Protein AF-A0A7C8YWU2-F1 (afdb_monomer_lite)

Organism: Opuntia streptacantha (NCBI:txid393608)

Structure (mmCIF, N/CA/C/O backbone):
data_AF-A0A7C8YWU2-F1
#
_entry.id   AF-A0A7C8YWU2-F1
#
loop_
_atom_site.group_PDB
_atom_site.id
_atom_site.type_symbol
_atom_site.label_atom_id
_atom_site.label_alt_id
_atom_site.label_comp_id
_atom_site.label_asym_id
_atom_site.label_entity_id
_atom_site.label_seq_id
_atom_site.pdbx_PDB_ins_code
_atom_site.Cartn_x
_atom_site.Cartn_y
_atom_site.Cartn_z
_atom_site.occupancy
_atom_site.B_iso_or_equiv
_atom_site.auth_seq_id
_atom_site.auth_comp_id
_atom_site.auth_asym_id
_atom_site.auth_atom_id
_atom_site.pdbx_PDB_model_num
ATOM 1 N N . GLN A 1 1 ? 4.581 9.466 9.731 1.00 65.50 1 GLN A N 1
ATOM 2 C CA . GLN A 1 1 ? 3.522 9.466 10.760 1.00 65.50 1 GLN A CA 1
ATOM 3 C C . GLN A 1 1 ? 3.272 8.027 11.218 1.00 65.50 1 GLN A C 1
ATOM 5 O O . GLN A 1 1 ? 3.455 7.126 10.410 1.00 65.50 1 GLN A O 1
ATOM 10 N N . GLU A 1 2 ? 2.914 7.776 12.476 1.00 76.56 2 GLU A N 1
ATOM 11 C CA . GLU A 1 2 ? 2.569 6.423 12.951 1.00 76.56 2 GLU A CA 1
ATOM 12 C C . GLU A 1 2 ? 1.050 6.215 12.976 1.00 76.56 2 GLU A C 1
ATOM 14 O O . GLU A 1 2 ? 0.286 7.175 13.067 1.00 76.56 2 GLU A O 1
ATOM 19 N N . TYR A 1 3 ? 0.603 4.958 12.897 1.00 82.31 3 TYR A N 1
ATOM 20 C CA . TYR A 1 3 ? -0.815 4.622 13.026 1.00 82.31 3 TYR A CA 1
ATOM 21 C C . TYR A 1 3 ? -1.336 5.009 14.415 1.00 82.31 3 TYR A C 1
ATOM 23 O O . TYR A 1 3 ? -0.872 4.478 15.425 1.00 82.31 3 TYR A O 1
ATOM 31 N N . ASN A 1 4 ? -2.346 5.881 14.459 1.00 87.25 4 ASN A N 1
ATOM 32 C CA . ASN A 1 4 ? -2.996 6.291 15.695 1.00 87.25 4 ASN A CA 1
ATOM 33 C C . ASN A 1 4 ? -4.528 6.139 15.583 1.00 87.25 4 ASN A C 1
ATOM 35 O O . ASN A 1 4 ? -5.191 6.988 14.988 1.00 87.25 4 ASN A O 1
ATOM 39 N N . PRO A 1 5 ? -5.135 5.113 16.213 1.00 86.88 5 PRO A N 1
ATOM 40 C CA . PRO A 1 5 ? -6.582 4.882 16.145 1.00 86.88 5 PRO A CA 1
ATOM 41 C C . PRO A 1 5 ? -7.413 5.987 16.813 1.00 86.88 5 PRO A C 1
ATOM 43 O O . PRO A 1 5 ? -8.633 6.012 16.674 1.00 86.88 5 PRO A O 1
ATOM 46 N N . SER A 1 6 ? -6.775 6.888 17.566 1.00 88.06 6 SER A N 1
ATOM 47 C CA . SER A 1 6 ? -7.453 7.996 18.237 1.00 88.06 6 SER A CA 1
ATOM 48 C C . SER A 1 6 ? -7.733 9.183 17.313 1.00 88.06 6 SER A C 1
ATOM 50 O O . SER A 1 6 ? -8.498 10.064 17.717 1.00 88.06 6 SER A O 1
ATOM 52 N N . GLN A 1 7 ? -7.143 9.216 16.111 1.00 88.75 7 GLN A N 1
ATOM 53 C CA . GLN A 1 7 ? -7.347 10.298 15.144 1.00 88.75 7 GLN A CA 1
ATOM 54 C C . GLN A 1 7 ? -8.768 10.281 14.587 1.00 88.75 7 GLN A C 1
ATOM 56 O O . GLN A 1 7 ? -9.454 9.250 14.570 1.00 88.75 7 GLN A O 1
ATOM 61 N N . ARG A 1 8 ? -9.216 11.453 14.144 1.00 87.62 8 ARG A N 1
ATOM 62 C CA . ARG A 1 8 ? -10.600 11.699 13.755 1.00 87.62 8 ARG A CA 1
ATOM 63 C C . ARG A 1 8 ? -11.031 10.797 12.600 1.00 87.62 8 ARG A C 1
ATOM 65 O O . ARG A 1 8 ? -12.036 10.095 12.742 1.00 87.62 8 ARG A O 1
ATOM 72 N N . ARG A 1 9 ? -10.272 10.747 11.496 1.00 88.00 9 ARG A N 1
ATOM 73 C CA . ARG A 1 9 ? -10.650 9.910 10.343 1.00 88.00 9 ARG A CA 1
ATOM 74 C C . ARG A 1 9 ? -10.594 8.414 10.650 1.00 88.00 9 ARG A C 1
ATOM 76 O O . ARG A 1 9 ? -11.482 7.687 10.211 1.00 88.00 9 ARG A O 1
ATOM 83 N N . TRP A 1 10 ? -9.651 7.936 11.467 1.00 91.00 10 TRP A N 1
ATOM 84 C CA . TRP A 1 10 ? -9.633 6.524 11.887 1.00 91.00 10 TRP A CA 1
ATOM 85 C C . TRP A 1 10 ? -10.868 6.133 12.707 1.00 91.00 10 TRP A C 1
ATOM 87 O O . TRP A 1 10 ? -11.444 5.064 12.479 1.00 91.00 10 TRP A O 1
ATOM 97 N N . LYS A 1 11 ? -11.320 7.003 13.620 1.00 90.12 11 LYS A N 1
ATOM 98 C CA . LYS A 1 11 ? -12.574 6.801 14.365 1.00 90.12 11 LYS A CA 1
ATOM 99 C C . LYS A 1 11 ? -13.777 6.766 13.430 1.00 90.12 11 LYS A C 1
ATOM 101 O O . LYS A 1 11 ? -14.595 5.857 13.538 1.00 90.12 11 LYS A O 1
ATOM 106 N N . HIS A 1 12 ? -13.852 7.706 12.490 1.00 88.94 12 HIS A N 1
ATOM 107 C CA . HIS A 1 12 ? -14.930 7.750 11.505 1.00 88.94 12 HIS A CA 1
A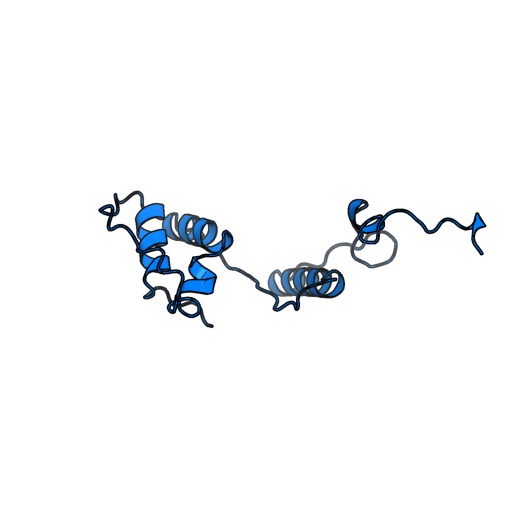TOM 108 C C . HIS A 1 12 ? -14.980 6.476 10.646 1.00 88.94 12 HIS A C 1
ATOM 110 O O . HIS A 1 12 ? -16.028 5.839 10.551 1.00 88.94 12 HIS A O 1
ATOM 116 N N . LEU A 1 13 ? -13.839 6.040 10.100 1.00 91.56 13 LEU A N 1
ATOM 117 C CA . LEU A 1 13 ? -13.742 4.795 9.330 1.00 91.56 13 LEU A CA 1
ATOM 118 C C . LEU A 1 13 ? -14.136 3.563 10.154 1.00 91.56 13 LEU A C 1
ATOM 120 O O . LEU A 1 13 ? -14.756 2.647 9.620 1.00 91.56 13 LEU A O 1
ATOM 124 N N . SER A 1 14 ? -13.801 3.537 11.446 1.00 90.44 14 SER A N 1
ATOM 125 C CA . SER A 1 14 ? -14.179 2.438 12.343 1.00 90.44 14 SER A CA 1
ATOM 126 C C . SER A 1 14 ? -15.690 2.404 12.595 1.00 90.44 14 SER A C 1
ATOM 128 O O . SER A 1 14 ? -16.294 1.337 12.528 1.00 90.44 14 SER A O 1
ATOM 130 N N . LEU A 1 15 ? -16.320 3.565 12.814 1.00 91.38 15 LEU A N 1
ATOM 131 C CA . LEU A 1 15 ? -17.776 3.675 12.971 1.00 91.38 15 LEU A CA 1
ATOM 132 C C . LEU A 1 15 ? -18.517 3.221 11.707 1.00 91.38 15 LEU A C 1
ATOM 134 O O . LEU A 1 15 ? -19.427 2.394 11.800 1.00 91.38 15 LEU A O 1
ATOM 138 N N . LEU A 1 16 ? -18.073 3.696 10.537 1.00 90.12 16 LEU A N 1
ATOM 139 C CA . LEU A 1 16 ? -18.605 3.275 9.238 1.00 90.12 16 LEU A CA 1
ATOM 140 C C . LEU A 1 16 ? -18.474 1.761 9.035 1.00 90.12 16 LEU A C 1
ATOM 142 O O . LEU A 1 16 ? -19.433 1.095 8.646 1.00 90.12 16 LEU A O 1
ATOM 146 N N . ALA A 1 17 ? -17.298 1.201 9.325 1.00 91.06 17 ALA A N 1
ATOM 147 C CA . ALA A 1 17 ? -17.031 -0.226 9.178 1.00 91.06 17 ALA A CA 1
ATOM 148 C C . ALA A 1 17 ? -17.912 -1.101 10.090 1.00 91.06 17 ALA A C 1
ATOM 150 O O . ALA A 1 17 ? -18.278 -2.215 9.711 1.00 91.06 17 ALA A O 1
ATOM 151 N N . GLU A 1 18 ? -18.289 -0.599 11.266 1.00 89.50 18 GLU A N 1
ATOM 152 C CA . GLU A 1 18 ? -19.190 -1.267 12.214 1.00 89.50 18 GLU A CA 1
ATOM 153 C C . GLU A 1 18 ? -20.681 -1.107 11.864 1.00 89.50 18 GLU A C 1
ATOM 155 O O . GLU A 1 18 ? -21.536 -1.590 12.605 1.00 89.50 18 GLU A O 1
ATOM 160 N N . SER A 1 19 ? -21.018 -0.460 10.736 1.00 78.94 19 SER A N 1
ATOM 161 C CA . SER A 1 19 ? -22.403 -0.144 10.334 1.00 78.94 19 SER A CA 1
ATOM 162 C C . SER A 1 19 ? -23.183 0.644 11.393 1.00 78.94 19 SER A C 1
ATOM 164 O O . SER A 1 19 ? -24.414 0.618 11.429 1.00 78.94 19 SER A O 1
ATOM 166 N N . LYS A 1 20 ? -22.472 1.352 12.274 1.00 73.56 20 LYS A N 1
ATOM 167 C CA . LYS A 1 20 ? -23.077 2.361 13.136 1.00 73.56 20 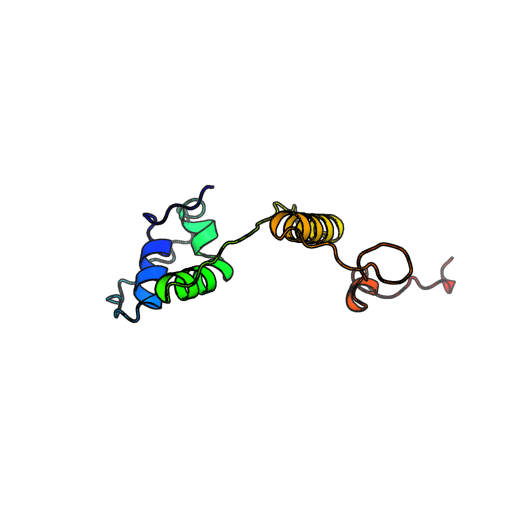LYS A CA 1
ATOM 168 C C . LYS A 1 20 ? -23.302 3.566 12.244 1.00 73.56 20 LYS A C 1
ATOM 170 O O . LYS A 1 20 ? -22.337 4.003 11.631 1.00 73.56 20 LYS A O 1
ATOM 175 N N . ASN A 1 21 ? -24.536 4.072 12.155 1.00 63.38 21 ASN A N 1
ATOM 176 C CA . ASN A 1 21 ? -24.784 5.361 11.510 1.00 63.38 21 ASN A CA 1
ATOM 177 C C . ASN A 1 21 ? -23.893 6.376 12.224 1.00 63.38 21 ASN A C 1
ATOM 179 O O . ASN A 1 21 ? -24.189 6.696 13.381 1.00 63.38 21 ASN A O 1
ATOM 183 N N . PRO A 1 22 ? -22.802 6.853 11.599 1.00 61.19 22 PRO A N 1
ATOM 184 C CA . PRO A 1 22 ? -22.233 8.084 12.084 1.00 61.19 22 PRO A CA 1
ATOM 185 C C . PRO A 1 22 ? -23.367 9.081 11.875 1.00 61.19 22 PRO A C 1
ATOM 187 O O . PRO A 1 22 ? -23.933 9.149 10.781 1.00 61.19 22 PRO A O 1
ATOM 190 N N . GLU A 1 23 ? -23.766 9.805 12.915 1.00 60.41 23 GLU A N 1
ATOM 191 C CA . GLU A 1 23 ? -24.448 11.065 12.643 1.00 60.41 23 GLU A CA 1
ATOM 192 C C . GLU A 1 23 ? -23.602 11.763 11.573 1.00 60.41 23 GLU A C 1
ATOM 194 O O . GLU A 1 23 ? -22.369 11.723 11.660 1.00 60.41 23 GLU A O 1
ATOM 199 N N . GLU A 1 24 ? -24.235 12.242 10.499 1.00 54.84 24 GLU A N 1
ATOM 200 C CA . GLU A 1 24 ? -23.566 12.976 9.425 1.00 54.84 24 GLU A CA 1
ATOM 201 C C . GLU A 1 24 ? -23.043 14.303 10.002 1.00 54.84 24 GLU A C 1
ATOM 203 O O . GLU A 1 24 ? -23.480 15.390 9.639 1.00 54.84 24 GLU A O 1
ATOM 208 N N . GLU A 1 25 ? -22.111 14.241 10.950 1.00 53.38 25 GLU A N 1
ATOM 209 C CA . GLU A 1 25 ? -21.183 15.311 11.211 1.00 53.38 25 GLU A CA 1
ATOM 210 C C . GLU A 1 25 ? -20.398 15.433 9.918 1.00 53.38 25 GLU A C 1
ATOM 212 O O . GLU A 1 25 ? -19.493 14.642 9.643 1.00 53.38 25 GLU A O 1
ATOM 217 N N . SER A 1 26 ? -20.825 16.385 9.086 1.00 54.69 26 SER A N 1
ATOM 218 C CA . SER A 1 26 ? -20.072 16.895 7.953 1.00 54.69 26 SER A CA 1
ATOM 219 C C . SER A 1 26 ? -18.627 17.030 8.406 1.00 54.69 26 SER A C 1
ATOM 221 O O . SER A 1 26 ? -18.307 17.954 9.155 1.00 54.69 26 SER A O 1
ATOM 223 N N . ILE A 1 27 ? -17.770 16.076 8.043 1.00 56.31 27 ILE A N 1
ATOM 224 C CA . ILE A 1 27 ? -16.344 16.220 8.288 1.00 56.31 27 ILE A CA 1
ATOM 225 C C . ILE A 1 27 ? -15.959 17.360 7.358 1.00 56.31 27 ILE A C 1
ATOM 227 O O . ILE A 1 27 ? -16.068 17.165 6.144 1.00 56.31 27 ILE A O 1
ATOM 231 N N . PRO A 1 28 ? -15.615 18.554 7.879 1.00 53.25 28 PRO A N 1
ATOM 232 C CA . PRO A 1 28 ? -15.152 19.623 7.025 1.00 53.25 28 PRO A CA 1
ATOM 233 C C . PRO A 1 28 ? -13.971 19.052 6.259 1.00 53.25 28 PRO A C 1
ATOM 235 O O .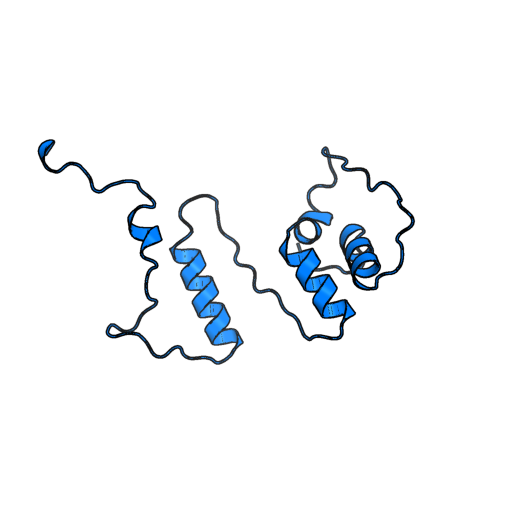 PRO A 1 28 ? -13.015 18.543 6.849 1.00 53.25 28 PRO A O 1
ATOM 238 N N . PHE A 1 29 ? -14.089 19.059 4.941 1.00 54.22 29 PHE A N 1
ATOM 239 C CA . PHE A 1 29 ? -12.954 18.886 4.059 1.00 54.22 29 PHE A CA 1
ATOM 240 C C . PHE A 1 29 ? -12.221 20.234 4.110 1.00 54.22 29 PHE A C 1
ATOM 242 O O . PHE A 1 29 ? -12.342 21.043 3.200 1.00 54.22 29 PHE A O 1
ATOM 249 N N . ASP A 1 30 ? -11.627 20.562 5.263 1.00 51.66 30 ASP A N 1
ATOM 250 C CA . ASP A 1 30 ? -10.830 21.779 5.393 1.00 51.66 30 ASP A CA 1
ATOM 251 C C . ASP A 1 30 ? -9.500 21.496 4.697 1.00 51.66 30 ASP A C 1
ATOM 253 O O . ASP A 1 30 ? -8.585 20.895 5.260 1.00 51.66 30 ASP A O 1
ATOM 257 N N . ASP A 1 31 ? -9.457 21.891 3.426 1.00 53.09 31 ASP A N 1
ATOM 258 C CA . ASP A 1 31 ? -8.354 21.723 2.475 1.00 53.09 31 ASP A CA 1
ATOM 259 C C . ASP A 1 31 ? -7.085 22.513 2.852 1.00 53.09 31 ASP A C 1
ATOM 261 O O . ASP A 1 31 ? -6.138 22.515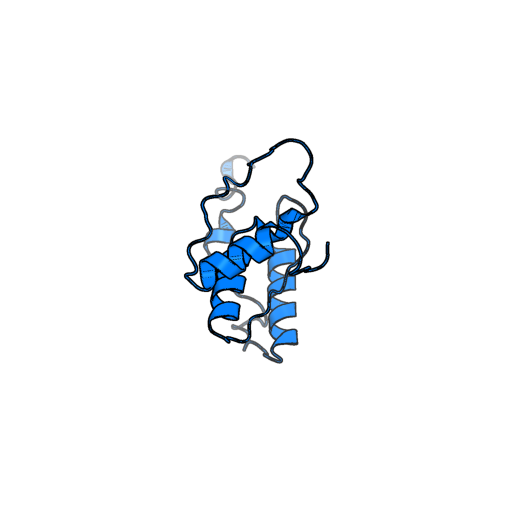 2.076 1.00 53.09 31 ASP A O 1
ATOM 265 N N . GLU A 1 32 ? -7.037 23.219 3.992 1.00 51.03 32 GLU A N 1
ATOM 266 C CA . GLU A 1 32 ? -6.006 24.248 4.174 1.00 51.03 32 GLU A CA 1
ATOM 267 C C . GLU A 1 32 ? -4.920 23.971 5.228 1.00 51.03 32 GLU A C 1
ATOM 269 O O . GLU A 1 32 ? -3.806 24.429 5.003 1.00 51.03 32 GLU A O 1
ATOM 274 N N . PHE A 1 33 ? -5.123 23.211 6.319 1.00 47.03 33 PHE A N 1
ATOM 275 C CA . PHE A 1 33 ? -4.045 23.046 7.333 1.00 47.03 33 PHE A CA 1
ATOM 276 C C . PHE A 1 33 ? -4.049 21.754 8.195 1.00 47.03 33 PHE A C 1
ATOM 278 O O . PHE A 1 33 ? -3.160 21.599 9.032 1.00 47.03 33 PHE A O 1
ATOM 285 N N . GLU A 1 34 ? -4.973 20.798 8.009 1.00 52.34 34 GLU A N 1
ATOM 286 C CA . GLU A 1 34 ? -4.998 19.510 8.759 1.00 52.34 34 GLU A CA 1
ATOM 287 C C . GLU A 1 34 ? -4.269 18.345 8.037 1.00 52.34 34 GLU A C 1
ATOM 289 O O . GLU A 1 34 ? -4.349 17.188 8.460 1.00 52.34 34 GLU A O 1
ATOM 294 N N . GLU A 1 35 ? -3.555 18.632 6.941 1.00 56.56 35 GLU A N 1
ATOM 295 C CA . GLU A 1 35 ? -3.101 17.648 5.941 1.00 56.56 35 GLU A CA 1
ATOM 296 C C . GLU A 1 35 ? -2.212 16.514 6.486 1.00 56.56 35 GLU A C 1
ATOM 298 O O . GLU A 1 35 ? -2.272 15.393 5.974 1.00 56.56 35 GLU A O 1
ATOM 303 N N . ASP A 1 36 ? -1.451 16.746 7.558 1.00 65.19 36 ASP A N 1
ATOM 304 C CA . ASP A 1 36 ? -0.516 15.749 8.088 1.00 65.19 36 ASP A CA 1
ATOM 305 C C . ASP A 1 36 ? -1.134 14.790 9.109 1.00 65.19 36 ASP A C 1
ATOM 307 O O . ASP A 1 36 ? -0.688 13.647 9.213 1.00 65.19 36 ASP A O 1
ATOM 311 N N . GLU A 1 37 ? -2.139 15.201 9.892 1.00 73.50 37 GLU A N 1
ATOM 312 C CA . GLU A 1 37 ? -2.650 14.333 10.961 1.00 73.50 37 GLU A CA 1
ATOM 313 C C . GLU A 1 37 ? -3.530 13.205 10.423 1.00 73.50 37 GLU A C 1
ATOM 315 O O . GLU A 1 37 ? -3.509 12.099 10.953 1.00 73.50 37 GLU A O 1
ATOM 320 N N . ASP A 1 38 ? -4.244 13.428 9.332 1.00 81.81 38 ASP A N 1
ATOM 321 C CA . ASP A 1 38 ? -5.201 12.458 8.806 1.00 81.81 38 ASP A CA 1
ATOM 322 C C . ASP A 1 38 ? -4.790 11.906 7.426 1.00 81.81 38 ASP A C 1
ATOM 324 O O . ASP A 1 38 ? -5.608 11.282 6.740 1.00 81.81 38 ASP A O 1
ATOM 328 N N . TYR A 1 39 ? -3.518 12.081 7.031 1.00 85.06 39 TYR A N 1
ATOM 329 C CA . TYR A 1 39 ? -2.986 11.648 5.734 1.00 85.06 39 TYR A CA 1
ATOM 330 C C . TYR A 1 39 ? -3.241 10.161 5.478 1.00 85.06 39 TYR A C 1
ATOM 332 O O . TYR A 1 39 ? -3.942 9.799 4.534 1.00 85.06 39 TYR A O 1
ATOM 340 N N . TYR A 1 40 ? -2.748 9.270 6.345 1.00 87.69 40 TYR A N 1
ATOM 341 C CA . TYR A 1 40 ? -2.911 7.828 6.128 1.00 87.69 40 TYR A CA 1
ATOM 342 C C . TYR A 1 40 ? -4.369 7.379 6.165 1.00 87.69 40 TYR A C 1
ATOM 344 O O . TYR A 1 40 ? -4.750 6.507 5.389 1.00 87.69 40 TYR A O 1
ATOM 352 N N . ALA A 1 41 ? -5.183 7.983 7.031 1.00 89.56 41 ALA A N 1
ATOM 353 C CA . ALA A 1 41 ? -6.606 7.679 7.128 1.00 89.56 41 ALA A CA 1
ATOM 354 C C . ALA A 1 41 ? -7.409 8.179 5.912 1.00 89.56 41 ALA A C 1
ATOM 356 O O . ALA A 1 41 ? -8.520 7.709 5.684 1.00 89.56 41 ALA A O 1
ATOM 357 N N . SER A 1 42 ? -6.856 9.110 5.126 1.00 86.88 42 SER A N 1
ATOM 358 C CA . SER A 1 42 ? -7.455 9.595 3.875 1.00 86.88 42 SER A CA 1
ATOM 359 C C . SER A 1 42 ? -7.252 8.647 2.692 1.00 86.88 42 SER A C 1
ATOM 361 O O . SER A 1 42 ? -8.005 8.690 1.719 1.00 86.88 42 SER A O 1
ATOM 363 N N . LEU A 1 43 ? -6.233 7.788 2.759 1.00 89.81 43 LEU A N 1
ATOM 364 C CA . LEU A 1 43 ? -5.848 6.939 1.642 1.00 89.81 43 LEU A CA 1
ATOM 365 C C . LEU A 1 43 ? -6.777 5.717 1.518 1.00 89.81 43 LEU A C 1
ATOM 367 O O . LEU A 1 43 ? -7.221 5.165 2.529 1.00 89.81 43 LEU A O 1
ATOM 371 N N . PRO A 1 44 ? -7.022 5.197 0.297 1.00 90.75 44 PRO A N 1
ATOM 372 C CA . PRO A 1 44 ? -7.981 4.109 0.070 1.00 90.75 44 PRO A CA 1
ATOM 373 C C . PRO A 1 44 ? -7.736 2.835 0.893 1.00 90.75 44 PRO A C 1
ATOM 375 O O . PRO A 1 44 ? -8.682 2.127 1.247 1.00 90.75 44 PRO A O 1
ATOM 378 N N . PHE A 1 45 ? -6.476 2.533 1.229 1.00 93.56 45 PHE A N 1
ATOM 379 C CA . PHE A 1 45 ? -6.145 1.350 2.027 1.00 93.56 45 PHE A CA 1
ATOM 380 C C . PHE A 1 45 ? -6.764 1.403 3.434 1.00 93.56 45 PHE A C 1
ATOM 382 O O . PHE A 1 45 ? -7.097 0.355 3.990 1.00 93.56 45 PHE A O 1
ATOM 389 N N . ALA A 1 46 ? -6.927 2.601 4.009 1.00 93.38 46 ALA A N 1
ATOM 390 C CA . ALA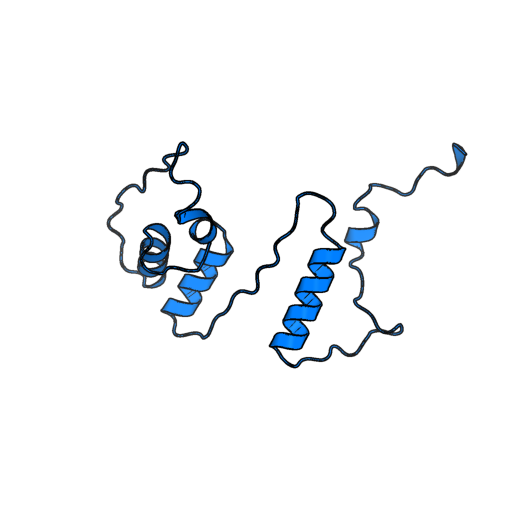 A 1 46 ? -7.406 2.789 5.373 1.00 93.38 46 ALA A CA 1
ATOM 391 C C . ALA A 1 46 ? -8.851 2.315 5.539 1.00 93.38 46 ALA A C 1
ATOM 393 O O . ALA A 1 46 ? -9.176 1.661 6.531 1.00 93.38 46 ALA A O 1
ATOM 394 N N . ALA A 1 47 ? -9.705 2.569 4.544 1.00 92.88 47 ALA A N 1
ATOM 395 C CA . ALA A 1 47 ? -11.087 2.100 4.548 1.00 92.88 47 ALA A CA 1
ATOM 396 C C . ALA A 1 47 ? -11.163 0.564 4.547 1.00 92.88 47 ALA A C 1
ATOM 398 O O . ALA A 1 47 ? -11.884 -0.028 5.352 1.00 92.88 47 ALA A O 1
ATOM 399 N N . LEU A 1 48 ? -10.372 -0.098 3.695 1.00 94.19 48 LEU A N 1
ATOM 400 C CA . LEU A 1 48 ? -10.316 -1.561 3.644 1.00 94.19 48 LEU A CA 1
ATOM 401 C C . LEU A 1 48 ? -9.764 -2.153 4.948 1.00 94.19 48 LEU A C 1
ATOM 403 O O . LEU A 1 48 ? -10.326 -3.111 5.483 1.00 94.19 48 LEU A O 1
ATOM 407 N N . PHE A 1 49 ? -8.692 -1.560 5.478 1.00 94.31 49 PHE A N 1
ATOM 408 C CA . PHE A 1 49 ? -8.090 -1.958 6.746 1.00 94.31 49 PHE A CA 1
ATOM 409 C C . PHE A 1 49 ? -9.101 -1.879 7.898 1.00 94.31 49 PHE A C 1
ATOM 411 O O . PHE A 1 49 ? -9.289 -2.865 8.614 1.00 94.31 49 PHE A O 1
ATOM 418 N N . SER A 1 50 ? -9.810 -0.755 8.035 1.00 93.12 50 SER A N 1
ATOM 419 C CA . SER A 1 50 ? -10.847 -0.561 9.056 1.00 93.12 50 SER A CA 1
ATOM 420 C C . SER A 1 50 ? -11.990 -1.570 8.914 1.00 93.12 50 SER A C 1
ATOM 422 O O . SER A 1 50 ? -12.385 -2.192 9.899 1.00 93.12 50 SER A O 1
ATOM 424 N N . CYS A 1 51 ? -12.454 -1.834 7.687 1.00 93.31 51 CYS A N 1
ATOM 425 C CA . CYS A 1 51 ? -13.461 -2.862 7.405 1.00 93.31 51 CYS A CA 1
ATOM 426 C C . CYS A 1 51 ? -13.026 -4.267 7.846 1.00 93.31 51 CYS A C 1
ATOM 428 O O . CYS A 1 51 ? -13.809 -5.005 8.448 1.00 93.31 51 CYS A O 1
ATOM 430 N N . PHE A 1 52 ? -11.781 -4.658 7.569 1.00 95.00 52 PHE A N 1
ATOM 431 C CA . PHE A 1 52 ? -11.252 -5.949 8.014 1.00 95.00 52 PHE A CA 1
ATOM 432 C C . PHE A 1 52 ? -11.153 -6.028 9.536 1.00 95.00 52 PHE A C 1
ATOM 434 O O . PHE A 1 52 ? -11.578 -7.023 10.128 1.00 95.00 52 PHE A O 1
ATOM 441 N N . LYS A 1 53 ? -10.664 -4.964 10.178 1.00 92.56 53 LYS A N 1
ATOM 442 C CA . LYS A 1 53 ? -10.554 -4.877 11.637 1.00 92.56 53 LYS A CA 1
ATOM 443 C C . LYS A 1 53 ? -11.916 -4.973 12.327 1.00 92.56 53 LYS A C 1
ATOM 445 O O . LYS A 1 53 ? -12.035 -5.753 13.270 1.00 92.56 53 LYS A O 1
ATOM 450 N N . ALA A 1 54 ? -12.937 -4.273 11.830 1.00 91.94 54 ALA A N 1
ATOM 451 C CA . ALA A 1 54 ? -14.303 -4.330 12.363 1.00 91.94 54 ALA A CA 1
ATOM 452 C C . ALA A 1 54 ? -14.914 -5.740 12.277 1.00 91.94 54 ALA A C 1
ATOM 454 O O . ALA A 1 54 ? -15.685 -6.150 13.139 1.00 91.94 54 ALA A O 1
ATOM 455 N N . ARG A 1 55 ? -14.516 -6.529 11.271 1.00 93.50 55 ARG A N 1
ATOM 456 C CA . ARG A 1 55 ? -14.923 -7.937 11.113 1.00 93.50 55 ARG A CA 1
ATOM 457 C C . ARG A 1 55 ? -14.087 -8.922 11.938 1.00 93.50 55 ARG A C 1
ATOM 459 O O . ARG A 1 55 ? -14.242 -10.129 11.780 1.00 93.50 55 ARG A O 1
ATOM 466 N N . GLY A 1 56 ? -13.177 -8.437 12.783 1.00 94.19 56 GLY A N 1
ATOM 467 C CA . GLY A 1 56 ? -12.281 -9.277 13.579 1.00 94.19 56 GLY A CA 1
ATOM 468 C C . GLY A 1 56 ? -11.183 -9.970 12.765 1.00 94.19 56 GLY A C 1
ATOM 469 O O . GLY A 1 56 ? -10.530 -10.884 13.273 1.00 94.19 56 GLY A O 1
ATOM 470 N N . LEU A 1 57 ? -10.952 -9.556 11.514 1.00 95.69 57 LEU A N 1
ATOM 471 C CA . LEU A 1 57 ? -9.876 -10.100 10.692 1.00 95.69 57 LEU A CA 1
ATOM 472 C C . LEU A 1 57 ? -8.530 -9.510 11.121 1.00 95.69 57 LEU A C 1
ATOM 474 O O . LEU A 1 57 ? -8.395 -8.318 11.415 1.00 95.69 57 LEU A O 1
ATOM 478 N N . LYS A 1 58 ? -7.498 -10.356 11.125 1.00 93.50 58 LYS A N 1
ATOM 479 C CA . LYS A 1 58 ? -6.115 -9.910 11.302 1.00 93.50 58 LYS A CA 1
ATOM 480 C C . LYS A 1 58 ? -5.643 -9.296 9.986 1.00 93.50 58 LYS A C 1
ATOM 482 O O . LYS A 1 58 ? -5.436 -10.015 9.016 1.00 93.50 58 LYS A O 1
ATOM 487 N N . ALA A 1 59 ? -5.483 -7.979 9.971 1.00 92.19 59 ALA A N 1
ATOM 488 C CA . ALA A 1 59 ? -4.976 -7.227 8.832 1.00 92.19 59 ALA A CA 1
ATOM 489 C C . ALA A 1 59 ? -3.710 -6.462 9.228 1.00 92.19 59 ALA A C 1
ATOM 491 O O . ALA A 1 59 ? -3.581 -6.014 10.370 1.00 92.19 59 ALA A O 1
ATOM 492 N N . THR A 1 60 ? -2.793 -6.315 8.276 1.00 91.94 60 THR A N 1
ATOM 493 C CA . THR A 1 60 ? -1.602 -5.469 8.382 1.00 91.94 60 THR A CA 1
ATOM 494 C C . THR A 1 60 ? -1.364 -4.780 7.044 1.00 91.94 60 THR A C 1
ATOM 496 O O . THR A 1 60 ? -1.767 -5.305 6.005 1.00 91.94 60 THR A O 1
ATOM 499 N N . CYS A 1 61 ? -0.709 -3.625 7.071 1.00 91.94 61 CYS A N 1
ATOM 500 C CA . CYS A 1 61 ? -0.332 -2.872 5.883 1.00 91.94 61 CYS A CA 1
ATOM 501 C C . CYS A 1 61 ? 1.190 -2.733 5.857 1.00 91.94 61 CYS A C 1
ATOM 503 O O . CYS A 1 61 ? 1.783 -2.272 6.830 1.00 91.94 61 CYS A O 1
ATOM 505 N N . LEU A 1 62 ? 1.812 -3.115 4.743 1.00 92.69 62 LEU A N 1
ATOM 506 C CA . LEU A 1 62 ? 3.214 -2.817 4.463 1.00 92.69 62 LEU A CA 1
ATOM 507 C C . LEU A 1 62 ? 3.246 -1.617 3.523 1.00 92.69 62 LEU A C 1
ATOM 509 O O . LEU A 1 62 ? 2.718 -1.688 2.415 1.00 92.69 62 LEU A O 1
ATOM 513 N N . LEU A 1 63 ? 3.827 -0.515 3.986 1.00 90.75 63 LEU A N 1
ATOM 514 C CA . LEU A 1 63 ? 3.951 0.721 3.223 1.00 90.75 63 LEU A CA 1
ATOM 515 C C . LEU A 1 63 ? 5.430 0.943 2.902 1.00 90.75 63 LEU A C 1
ATOM 517 O O . LEU A 1 63 ? 6.280 0.819 3.784 1.00 90.75 63 LEU A O 1
ATOM 521 N N . CYS A 1 64 ? 5.729 1.256 1.645 1.00 91.06 64 CYS A N 1
ATOM 522 C CA . CYS A 1 64 ? 7.059 1.655 1.203 1.00 91.06 64 CYS A CA 1
ATOM 523 C C . CYS A 1 64 ? 7.032 3.155 0.920 1.00 91.06 64 CYS A C 1
ATOM 525 O O . CYS A 1 64 ? 6.121 3.636 0.247 1.00 91.06 64 CYS A O 1
ATOM 527 N N . TYR A 1 65 ? 7.991 3.890 1.478 1.00 89.31 65 TYR A N 1
ATOM 528 C CA . TYR A 1 65 ? 8.184 5.281 1.102 1.00 89.31 65 TYR A CA 1
ATOM 529 C C . TYR A 1 65 ? 8.844 5.324 -0.273 1.00 89.31 65 TYR A C 1
ATOM 531 O O . TYR A 1 65 ? 9.928 4.768 -0.446 1.00 89.31 65 TYR A O 1
ATOM 539 N N . CYS A 1 66 ? 8.197 6.005 -1.211 1.00 91.75 66 CYS A N 1
ATOM 540 C CA . CYS A 1 66 ? 8.647 6.134 -2.586 1.00 91.75 66 CYS A CA 1
ATOM 541 C C . CYS A 1 66 ? 8.581 7.614 -2.977 1.00 91.75 66 CYS A C 1
ATOM 543 O O . CYS A 1 66 ? 7.572 8.272 -2.713 1.00 91.75 66 CYS A O 1
ATOM 545 N N . SER A 1 67 ? 9.632 8.147 -3.599 1.00 89.75 67 SER A N 1
ATOM 546 C CA . SER A 1 67 ? 9.563 9.467 -4.237 1.00 89.75 67 SER A CA 1
ATOM 547 C C . SER A 1 67 ? 8.737 9.390 -5.520 1.00 89.75 67 SER A C 1
ATOM 549 O O . SER A 1 67 ? 8.707 8.344 -6.157 1.00 89.75 67 SER A O 1
ATOM 551 N N . GLU A 1 68 ? 8.106 10.484 -5.937 1.00 91.56 68 GLU A N 1
ATOM 552 C CA . GLU A 1 68 ? 7.375 10.532 -7.208 1.00 91.56 68 GLU A CA 1
ATOM 553 C C . GLU A 1 68 ? 8.267 10.144 -8.407 1.00 91.56 68 GLU A C 1
ATOM 555 O O . GLU A 1 68 ? 9.429 10.553 -8.482 1.00 91.56 68 GLU A O 1
ATOM 560 N N . GLY A 1 69 ? 7.716 9.370 -9.352 1.00 90.94 69 GLY A N 1
ATOM 561 C CA . GLY A 1 69 ? 8.365 9.032 -10.619 1.00 90.94 69 GLY A CA 1
ATOM 562 C C . GLY A 1 69 ? 8.399 7.531 -10.902 1.00 90.94 69 GLY A C 1
ATOM 563 O O . GLY A 1 69 ? 7.387 6.836 -10.823 1.00 90.94 69 GLY A O 1
ATOM 564 N N . ASP A 1 70 ? 9.571 7.037 -11.295 1.00 92.06 70 ASP A N 1
ATOM 565 C CA . ASP A 1 70 ? 9.787 5.621 -11.582 1.00 92.06 70 ASP A CA 1
ATOM 566 C C . ASP A 1 70 ? 9.990 4.818 -10.291 1.00 92.06 70 ASP A C 1
ATOM 568 O O . ASP A 1 70 ? 11.088 4.746 -9.739 1.00 92.06 70 ASP A O 1
ATOM 572 N N . ASN A 1 71 ? 8.912 4.185 -9.829 1.00 92.94 71 ASN A N 1
ATOM 573 C CA . ASN A 1 71 ? 8.903 3.369 -8.615 1.00 92.94 71 ASN A CA 1
ATOM 574 C C . ASN A 1 71 ? 9.012 1.865 -8.886 1.00 92.94 71 ASN A C 1
ATOM 576 O O . ASN A 1 71 ? 8.574 1.052 -8.065 1.00 92.94 71 ASN A O 1
ATOM 580 N N . ILE A 1 72 ? 9.581 1.460 -10.026 1.00 91.38 72 ILE A N 1
ATOM 581 C CA . ILE A 1 72 ? 9.788 0.042 -10.347 1.00 91.38 72 ILE A CA 1
ATOM 582 C C . ILE A 1 72 ? 10.653 -0.633 -9.274 1.00 91.38 72 ILE A C 1
ATOM 584 O O . ILE A 1 72 ? 10.276 -1.682 -8.745 1.00 91.38 72 ILE A O 1
ATOM 588 N N . ALA A 1 73 ? 11.785 -0.026 -8.911 1.00 89.75 73 ALA A N 1
ATOM 589 C CA . ALA A 1 73 ? 12.691 -0.582 -7.907 1.00 89.75 73 ALA A CA 1
ATOM 590 C C . ALA A 1 73 ? 12.035 -0.662 -6.518 1.00 89.75 73 ALA A C 1
ATOM 592 O O . ALA A 1 73 ? 12.121 -1.696 -5.852 1.00 89.75 73 ALA A O 1
ATOM 593 N N . ASP A 1 74 ? 11.320 0.388 -6.108 1.00 93.56 74 ASP A N 1
ATOM 594 C CA . ASP A 1 74 ? 10.617 0.425 -4.822 1.00 93.56 74 ASP A CA 1
ATOM 595 C C . ASP A 1 74 ? 9.511 -0.634 -4.750 1.00 93.56 74 ASP A C 1
ATOM 597 O O . ASP A 1 74 ? 9.360 -1.320 -3.738 1.00 93.56 74 ASP A O 1
ATOM 601 N N . SER A 1 75 ? 8.788 -0.841 -5.855 1.00 90.94 75 SER A N 1
ATOM 602 C CA . SER A 1 75 ? 7.767 -1.888 -5.967 1.00 90.94 75 SER A CA 1
ATOM 603 C C . SER A 1 75 ? 8.367 -3.284 -5.773 1.00 90.94 75 SER A C 1
ATOM 605 O O . SER A 1 75 ? 7.793 -4.112 -5.063 1.00 90.94 75 SER A O 1
ATOM 607 N N . MET A 1 76 ? 9.546 -3.541 -6.352 1.00 90.38 76 MET A N 1
ATOM 608 C CA . MET A 1 76 ? 10.266 -4.808 -6.168 1.00 90.38 76 MET A CA 1
ATOM 609 C C . MET A 1 76 ? 10.774 -4.975 -4.732 1.00 90.38 76 MET A C 1
ATOM 611 O O . MET A 1 76 ? 10.662 -6.061 -4.163 1.00 90.38 76 MET A O 1
ATOM 615 N N . ASN A 1 77 ? 11.264 -3.899 -4.112 1.00 91.12 77 ASN A N 1
ATOM 616 C CA . ASN A 1 77 ? 11.675 -3.903 -2.708 1.00 91.12 77 ASN A CA 1
ATOM 617 C C . ASN A 1 77 ? 10.499 -4.193 -1.767 1.00 91.12 77 ASN A C 1
ATOM 619 O O . ASN A 1 77 ? 10.648 -4.971 -0.823 1.00 91.12 77 ASN A O 1
ATOM 623 N N . LEU A 1 78 ? 9.323 -3.615 -2.027 1.00 93.50 78 LEU A N 1
ATOM 624 C CA . LEU A 1 78 ? 8.112 -3.886 -1.254 1.00 93.50 78 LEU A CA 1
ATOM 625 C C . LEU A 1 78 ? 7.654 -5.343 -1.417 1.00 93.50 78 LEU A C 1
ATOM 627 O O . LEU A 1 78 ? 7.308 -5.984 -0.425 1.00 93.50 78 LEU A O 1
ATOM 631 N N . ALA A 1 79 ? 7.699 -5.887 -2.636 1.00 91.06 79 ALA A N 1
ATOM 632 C CA . ALA A 1 79 ? 7.354 -7.283 -2.904 1.00 91.06 79 ALA A CA 1
ATOM 633 C C . ALA A 1 79 ? 8.295 -8.262 -2.177 1.00 91.06 79 ALA A C 1
ATOM 635 O O . ALA A 1 79 ? 7.846 -9.218 -1.540 1.00 91.06 79 ALA A O 1
ATOM 636 N N . GLU A 1 80 ? 9.599 -7.989 -2.201 1.00 90.00 80 GLU A N 1
ATOM 637 C CA . GLU A 1 80 ? 10.614 -8.750 -1.471 1.00 90.00 80 GLU A CA 1
ATOM 638 C C . GLU A 1 80 ? 10.433 -8.628 0.054 1.00 90.00 80 GLU A C 1
ATOM 640 O O . GLU A 1 80 ? 10.480 -9.624 0.781 1.00 90.00 80 GLU A O 1
ATOM 645 N N . GLY A 1 81 ? 10.158 -7.421 0.555 1.00 91.62 81 GLY A N 1
ATOM 646 C CA . GLY A 1 81 ? 9.835 -7.181 1.962 1.00 91.62 81 GLY A CA 1
ATOM 647 C C . GLY A 1 81 ? 8.598 -7.957 2.420 1.00 91.62 81 GLY A C 1
ATOM 648 O O . GLY A 1 81 ? 8.614 -8.561 3.493 1.00 91.62 81 GLY A O 1
ATOM 649 N N . ALA A 1 82 ? 7.558 -8.016 1.585 1.00 92.50 82 ALA A N 1
ATOM 650 C CA . ALA A 1 82 ? 6.357 -8.804 1.844 1.00 92.50 82 ALA A CA 1
ATOM 651 C C . ALA A 1 82 ? 6.652 -10.312 1.882 1.00 92.50 82 ALA A C 1
ATOM 653 O O . ALA A 1 82 ? 6.176 -11.002 2.784 1.00 92.50 82 ALA A O 1
ATOM 654 N N . CYS A 1 83 ? 7.485 -10.818 0.967 1.00 91.75 83 CYS A N 1
ATOM 655 C CA . CYS A 1 83 ? 7.931 -12.214 0.972 1.00 91.75 83 CYS A CA 1
ATOM 656 C C . CYS A 1 83 ? 8.650 -12.570 2.278 1.00 91.75 83 CYS A C 1
ATOM 658 O O . CYS A 1 83 ? 8.290 -13.544 2.940 1.00 91.75 83 CYS A O 1
ATOM 660 N N . ARG A 1 84 ? 9.599 -11.733 2.713 1.00 90.88 84 ARG A N 1
ATOM 661 C CA . ARG A 1 84 ? 10.315 -11.923 3.986 1.00 90.88 84 ARG A CA 1
ATOM 662 C C . ARG A 1 84 ? 9.382 -11.869 5.188 1.00 90.88 84 ARG A C 1
ATOM 664 O O . ARG A 1 84 ? 9.484 -12.722 6.066 1.00 90.88 84 ARG A O 1
ATOM 671 N N . PHE A 1 85 ? 8.464 -10.903 5.216 1.00 92.56 85 PHE A N 1
ATOM 672 C CA . PHE A 1 85 ? 7.472 -10.767 6.283 1.00 92.56 85 PHE A CA 1
ATOM 673 C C . PHE A 1 85 ? 6.583 -12.014 6.404 1.00 92.56 85 PHE A C 1
ATOM 675 O O . PHE A 1 85 ? 6.304 -12.469 7.510 1.00 92.56 85 PHE A O 1
ATOM 682 N N . LEU A 1 86 ? 6.184 -12.596 5.270 1.00 92.31 86 LEU A N 1
ATOM 683 C CA . LEU A 1 86 ? 5.368 -13.811 5.210 1.00 92.31 86 LEU A CA 1
ATOM 684 C C . LEU A 1 86 ? 6.182 -15.111 5.309 1.00 92.31 86 LEU A C 1
ATOM 686 O O . LEU A 1 86 ? 5.589 -16.187 5.276 1.00 92.31 86 LEU A O 1
ATOM 690 N N . GLN A 1 87 ? 7.515 -15.029 5.407 1.00 91.12 87 GLN A N 1
ATOM 691 C CA . GLN A 1 87 ? 8.430 -16.176 5.310 1.00 91.12 87 GLN A CA 1
ATOM 692 C C . GLN A 1 87 ? 8.178 -17.029 4.056 1.00 91.12 87 GLN A C 1
ATOM 694 O O . GLN A 1 87 ? 8.322 -18.252 4.056 1.00 91.12 87 GLN A O 1
ATOM 699 N N . PHE A 1 88 ? 7.785 -16.362 2.976 1.00 85.19 88 PHE A N 1
ATOM 700 C CA . PHE A 1 88 ? 7.490 -16.964 1.692 1.00 85.19 88 PHE A CA 1
ATOM 701 C C . PHE A 1 88 ? 8.678 -16.762 0.755 1.00 85.19 88 PHE A C 1
ATOM 703 O O . PHE A 1 88 ? 9.191 -15.654 0.624 1.00 85.19 88 PHE A O 1
ATOM 710 N N . SER A 1 89 ? 9.107 -17.830 0.085 1.00 79.00 89 SER A N 1
ATOM 711 C CA . SER A 1 89 ? 10.083 -17.748 -1.000 1.00 79.00 89 SER A CA 1
ATOM 712 C C . SER A 1 89 ? 9.351 -18.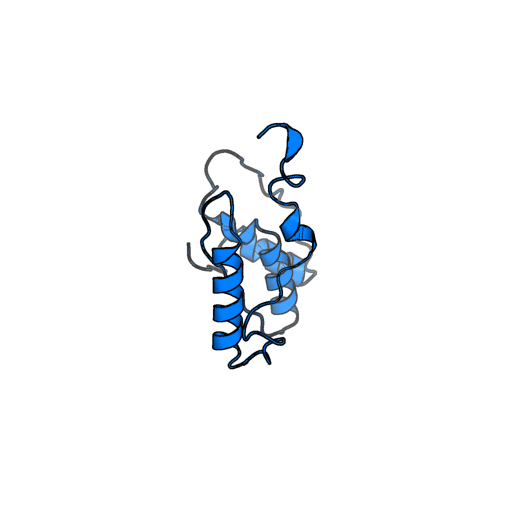050 -2.307 1.00 79.00 89 SER A C 1
ATOM 714 O O . SER A 1 89 ? 8.940 -19.197 -2.507 1.00 79.00 89 SER A O 1
ATOM 716 N N . PRO A 1 90 ? 9.118 -17.050 -3.177 1.00 72.06 90 PRO A N 1
ATOM 717 C CA . PRO A 1 90 ? 8.520 -17.314 -4.476 1.00 72.06 90 PRO A CA 1
ATOM 718 C C . PRO A 1 90 ? 9.445 -18.244 -5.267 1.00 72.06 90 PRO A C 1
ATOM 720 O O . PRO A 1 90 ? 10.644 -17.981 -5.373 1.00 72.06 90 PRO A O 1
ATOM 723 N N . SER A 1 91 ? 8.908 -19.333 -5.833 1.00 63.91 91 SER A N 1
ATOM 724 C CA . SER A 1 91 ? 9.688 -20.126 -6.784 1.00 63.91 91 SER A CA 1
ATOM 725 C C . SER A 1 91 ? 9.956 -19.233 -7.985 1.00 63.91 91 SER A C 1
ATOM 727 O O . SER A 1 91 ? 9.020 -18.848 -8.691 1.00 63.91 91 SER A O 1
ATOM 729 N N . ALA A 1 92 ? 11.210 -18.852 -8.176 1.00 57.03 92 ALA A N 1
ATOM 730 C CA . ALA A 1 92 ? 11.583 -18.023 -9.299 1.00 57.03 92 ALA A CA 1
ATOM 731 C C . ALA A 1 92 ? 11.095 -18.650 -10.613 1.00 57.03 92 ALA A C 1
ATOM 733 O O . ALA A 1 92 ? 11.266 -19.851 -10.838 1.00 57.03 92 ALA A O 1
ATOM 734 N N . ALA A 1 93 ? 10.522 -17.827 -11.493 1.00 58.16 93 ALA A N 1
ATOM 735 C CA . ALA A 1 93 ? 10.460 -18.178 -12.905 1.00 58.16 93 ALA A CA 1
ATOM 736 C C . ALA A 1 93 ? 11.894 -18.438 -13.415 1.00 58.16 93 ALA A C 1
ATOM 738 O O . ALA A 1 93 ? 12.861 -17.979 -12.795 1.00 58.16 93 ALA A O 1
ATOM 739 N N . GLU A 1 94 ? 12.047 -19.184 -14.514 1.00 48.50 94 GLU A N 1
ATOM 740 C CA . GLU A 1 94 ? 13.357 -19.447 -15.126 1.00 48.50 94 GLU A CA 1
ATOM 741 C C . GLU A 1 94 ? 14.169 -18.140 -15.226 1.00 48.50 94 GLU A C 1
ATOM 743 O O . GLU A 1 94 ? 13.794 -17.226 -15.957 1.00 48.50 94 GLU A O 1
ATOM 748 N N . GLY A 1 95 ? 15.234 -18.012 -14.422 1.00 57.22 95 GLY A N 1
ATOM 749 C CA . GLY A 1 95 ? 16.010 -16.768 -14.303 1.00 57.22 95 GLY A CA 1
ATOM 750 C C . GLY A 1 95 ? 16.073 -16.125 -12.911 1.00 57.22 95 GLY A C 1
ATOM 751 O O . GLY A 1 95 ? 16.772 -15.130 -12.754 1.00 57.22 95 GLY A O 1
ATOM 752 N N . GLY A 1 96 ? 15.428 -16.683 -11.880 1.00 61.09 96 GLY A N 1
ATOM 753 C CA . GLY A 1 96 ? 15.756 -16.329 -10.487 1.00 61.09 96 GLY A CA 1
ATOM 754 C C . GLY A 1 96 ? 15.090 -15.061 -9.929 1.00 61.09 96 GLY A C 1
ATOM 755 O O . GLY A 1 96 ? 15.417 -14.676 -8.811 1.00 61.09 96 GLY A O 1
ATOM 756 N N . GLY A 1 97 ? 14.182 -14.409 -10.667 1.00 73.81 97 GLY A N 1
ATOM 757 C CA . GLY A 1 97 ? 13.664 -13.082 -10.306 1.00 73.81 97 GLY A CA 1
ATOM 758 C C . GLY A 1 97 ? 12.163 -12.874 -10.509 1.00 73.81 97 GLY A C 1
ATOM 759 O O . GLY A 1 97 ? 11.443 -13.743 -11.007 1.00 73.81 97 GLY A O 1
ATOM 760 N N . TRP A 1 98 ? 11.699 -11.687 -10.110 1.00 82.06 98 TRP A N 1
ATOM 761 C CA . TRP A 1 98 ? 10.331 -11.218 -10.323 1.00 82.06 98 TRP A CA 1
ATOM 762 C C . TRP A 1 98 ? 10.021 -11.079 -11.817 1.00 82.06 98 TRP A C 1
ATOM 764 O O . TRP A 1 98 ? 10.798 -10.500 -12.577 1.00 82.06 98 TRP A O 1
ATOM 774 N N . VAL A 1 99 ? 8.862 -11.584 -12.243 1.00 85.44 99 VAL A N 1
ATOM 775 C CA . VAL A 1 99 ? 8.393 -11.415 -13.624 1.00 85.44 99 VAL A CA 1
ATOM 776 C C . VAL A 1 99 ? 7.869 -9.994 -13.798 1.00 85.44 99 VAL A C 1
ATOM 778 O O . VAL A 1 99 ? 6.916 -9.591 -13.133 1.00 85.44 99 VAL A O 1
ATOM 781 N N . ILE A 1 100 ? 8.477 -9.242 -14.716 1.00 85.12 100 ILE A N 1
ATOM 782 C CA . ILE A 1 100 ? 8.044 -7.881 -15.035 1.00 85.12 100 ILE A CA 1
ATOM 783 C C . ILE A 1 100 ? 6.724 -7.924 -15.826 1.00 85.12 100 ILE A C 1
ATOM 785 O O . ILE A 1 100 ? 6.669 -8.589 -16.868 1.00 85.12 100 ILE A O 1
ATOM 789 N N . PRO A 1 101 ? 5.668 -7.209 -15.389 1.00 88.50 101 PRO A N 1
ATOM 790 C CA . PRO A 1 101 ? 4.420 -7.121 -16.138 1.00 88.50 101 PRO A CA 1
ATOM 791 C C . PRO A 1 101 ? 4.638 -6.564 -17.549 1.00 88.50 101 PRO A C 1
ATOM 793 O O . PRO A 1 101 ? 5.397 -5.618 -17.746 1.00 88.50 101 PRO A O 1
ATOM 796 N N . LEU A 1 102 ? 3.924 -7.098 -18.545 1.00 88.75 102 LEU A N 1
ATOM 797 C CA . LEU A 1 102 ? 4.041 -6.619 -19.931 1.00 88.75 102 LEU A CA 1
ATOM 798 C C . LEU A 1 102 ? 3.717 -5.126 -20.074 1.00 88.75 102 LEU A C 1
ATOM 800 O O . LEU A 1 102 ? 4.343 -4.453 -20.888 1.00 88.75 102 LEU A O 1
ATOM 804 N N . SER A 1 103 ? 2.795 -4.608 -19.259 1.00 90.38 103 SER A N 1
ATOM 805 C CA . SER A 1 103 ? 2.437 -3.185 -19.226 1.00 90.38 103 SER A CA 1
ATOM 806 C C . SER A 1 103 ? 3.612 -2.273 -18.865 1.00 90.38 103 SER A C 1
ATOM 808 O O . SER A 1 103 ? 3.607 -1.107 -19.244 1.00 90.38 103 SER A O 1
ATOM 810 N N . TRP A 1 104 ? 4.641 -2.786 -18.182 1.00 90.00 104 TRP A N 1
ATOM 811 C CA . TRP A 1 104 ? 5.804 -1.986 -17.796 1.00 90.00 104 TRP A CA 1
ATOM 812 C C . TRP A 1 104 ? 6.739 -1.695 -18.972 1.00 90.00 104 TRP A C 1
ATOM 814 O O . TRP A 1 104 ? 7.485 -0.721 -18.943 1.00 90.00 104 TRP A O 1
ATOM 824 N N . LYS A 1 105 ? 6.668 -2.487 -20.050 1.00 87.31 105 LYS A N 1
ATOM 825 C CA . LYS A 1 105 ? 7.517 -2.297 -21.238 1.00 87.31 105 LYS A CA 1
ATOM 826 C C . LYS A 1 105 ? 7.243 -0.991 -21.983 1.00 87.31 105 LYS A C 1
ATOM 828 O O . LYS A 1 105 ? 8.097 -0.551 -22.740 1.00 87.31 105 LYS A O 1
ATOM 833 N N . SER A 1 106 ? 6.068 -0.399 -21.789 1.00 88.62 106 SER A N 1
ATOM 834 C CA . SER A 1 106 ? 5.646 0.839 -22.447 1.00 88.62 106 SER A CA 1
ATOM 835 C C . SER A 1 106 ? 5.536 2.023 -21.486 1.00 88.62 106 SER A C 1
ATOM 837 O O . SER A 1 106 ? 4.924 3.027 -21.841 1.00 88.62 106 SER A O 1
ATOM 839 N N . VAL A 1 107 ? 6.090 1.926 -20.269 1.00 90.19 107 VAL A N 1
ATOM 840 C CA . VAL A 1 107 ? 6.042 3.018 -19.272 1.00 90.19 107 VAL A CA 1
ATOM 841 C C . VAL A 1 107 ? 6.722 4.283 -19.795 1.00 90.19 107 VAL A C 1
ATOM 843 O O . VAL A 1 107 ? 6.248 5.382 -19.531 1.00 90.19 107 VAL A O 1
ATOM 846 N N . TYR A 1 108 ? 7.762 4.135 -20.617 1.00 88.88 108 TYR A N 1
ATOM 847 C CA . TYR A 1 108 ? 8.445 5.256 -21.272 1.00 88.88 108 TYR A CA 1
ATOM 848 C C . TYR A 1 108 ? 7.954 5.515 -22.705 1.00 88.88 108 TYR A C 1
ATOM 850 O O . TYR A 1 108 ? 8.641 6.164 -23.489 1.00 88.88 108 TYR A O 1
ATOM 858 N N . GLY A 1 109 ? 6.769 5.012 -23.059 1.00 89.12 109 GLY A N 1
ATOM 859 C CA . GLY A 1 109 ? 6.213 5.117 -24.404 1.00 89.12 109 GLY A CA 1
ATOM 860 C C . GLY A 1 109 ? 6.648 3.983 -25.343 1.00 89.12 109 GLY A C 1
ATOM 861 O O . GLY A 1 109 ? 7.136 2.942 -24.891 1.00 89.12 109 GLY A O 1
ATOM 862 N N . PRO A 1 110 ? 6.395 4.127 -26.656 1.00 86.00 110 PRO A N 1
ATOM 863 C CA . PRO A 1 110 ? 6.808 3.140 -27.647 1.00 86.00 110 PRO A CA 1
ATOM 864 C C . PRO A 1 110 ? 8.343 3.061 -27.751 1.00 86.00 110 PRO A C 1
ATOM 866 O O . PRO A 1 110 ? 9.031 4.022 -27.400 1.00 86.00 110 PRO A O 1
ATOM 869 N N . PRO A 1 111 ? 8.895 1.943 -28.263 1.00 83.44 111 PRO A N 1
ATOM 870 C CA . PRO A 1 111 ? 10.320 1.847 -28.560 1.00 83.44 111 PRO A CA 1
ATOM 871 C C . PRO A 1 111 ? 10.778 3.020 -29.438 1.00 83.44 111 PRO A C 1
ATOM 873 O O . PRO A 1 111 ? 10.009 3.448 -30.306 1.00 83.44 111 PRO A O 1
ATOM 876 N N . PRO A 1 112 ? 12.005 3.533 -29.242 1.00 84.12 112 PRO A N 1
ATOM 877 C CA . PRO A 1 112 ? 12.519 4.613 -30.068 1.00 84.12 112 PRO A CA 1
ATOM 878 C C . PRO A 1 112 ? 12.516 4.195 -31.539 1.00 84.12 112 PRO A C 1
ATOM 880 O O . PRO A 1 112 ? 12.827 3.050 -31.878 1.00 84.12 112 PRO A O 1
ATOM 883 N N . ASP A 1 113 ? 12.160 5.135 -32.411 1.00 86.75 113 ASP A N 1
ATOM 884 C CA . ASP A 1 113 ? 12.268 4.928 -33.847 1.00 86.75 113 ASP A CA 1
ATOM 885 C C . ASP A 1 113 ? 13.751 4.850 -34.216 1.00 86.75 113 ASP A C 1
ATOM 887 O O . ASP A 1 113 ? 14.462 5.849 -34.206 1.00 86.75 113 ASP A O 1
ATOM 891 N N . MET A 1 114 ? 14.231 3.649 -34.524 1.00 88.25 114 MET A N 1
ATOM 892 C CA . MET A 1 114 ? 15.638 3.424 -34.858 1.00 88.25 114 MET A CA 1
ATOM 893 C C . MET A 1 114 ? 16.033 4.007 -36.224 1.00 88.25 114 MET A C 1
ATOM 895 O O . MET A 1 114 ? 17.208 3.963 -36.557 1.00 88.25 114 MET A O 1
ATOM 899 N N . SER A 1 115 ? 15.093 4.539 -37.016 1.00 89.25 115 SER A N 1
ATOM 900 C CA . SER A 1 115 ? 15.391 5.199 -38.296 1.00 89.25 115 SER A CA 1
ATOM 901 C C . SER A 1 115 ? 15.927 6.631 -38.152 1.00 89.25 115 SER A C 1
ATOM 903 O O . SER A 1 115 ? 16.385 7.210 -39.136 1.00 89.25 115 SER A O 1
ATOM 905 N N . ILE A 1 116 ? 15.875 7.202 -36.943 1.00 79.62 116 ILE A N 1
ATOM 906 C CA . ILE A 1 116 ? 16.362 8.561 -36.645 1.00 79.62 116 ILE A CA 1
ATOM 907 C C . ILE A 1 116 ? 17.817 8.590 -36.140 1.00 79.62 116 ILE A C 1
ATOM 909 O O . ILE A 1 116 ? 18.353 9.677 -35.919 1.00 79.62 116 ILE A O 1
ATOM 913 N N . PHE A 1 117 ? 18.427 7.417 -35.938 1.00 73.00 117 PHE A N 1
ATOM 914 C CA . PHE A 1 117 ? 19.829 7.213 -35.553 1.00 73.00 117 PHE A CA 1
ATOM 915 C C . PHE A 1 117 ? 20.613 6.599 -36.716 1.00 73.00 117 PHE A C 1
ATOM 917 O O . PHE A 1 117 ? 21.827 6.892 -36.808 1.00 73.00 117 PHE A O 1
#

InterPro domains:
  IPR016562 Proteasome assembly chaperone 2, eukaryotic [PTHR12970] (16-117)
  IPR038389 Proteasome assembly chaperone 2 superfamily [G3DSA:3.40.50.10900] (11-117)

Foldseek 3Di:
DDDDCPDDLNVVLLCVLLVNPDPPPPPPPPVPPPCPRCVVSPDPVSSVVSNCVSVVHDDDDDDFDDDPDDCPVVVQVSVVVVCVVVVHDPPDDVPRGDDDDPVVVQPVHDDDDPVVD

Radius of gyration: 20.32 Å; chains: 1; bounding box: 45×44×56 Å

Secondary structure (DSSP, 8-state):
----TTSHHHHHHHHHHTT-----------TTT-TTTSHHHHSHHHHHHHHHHHTT-----------SS--HHHHHHHHHHHHHHTT------TTSSPPPPGGGGGTT-SPP-GGG-

pLDDT: mean 82.36, std 13.79, range [47.03, 95.69]

Sequence (117 aa):
QEYNPSQRRWKHLSLLAESKNPEEESIPFDDEFEEDEDYYASLPFAALFSCFKARGLKATCLLCYCSEGDNIADSMNLAEGACRFLQFSPSAAEGGGWVIPLSWKSVYGPPPDMSIF